Protein AF-A0A8J4GNX5-F1 (afdb_monomer_lite)

InterPro domains:
  IPR041588 Integrase zinc-binding domain [PF17921] (30-84)
  IPR052160 Gypsy Retrotransposon Integrase-like [PTHR47266] (32-100)

Organism: NCBI:txid1737510

Foldseek 3Di:
DDWDDDPVQWTADPPDDRQTAHEDPPDLVVLLVLLCCLQVPPVNQRDDLVSSLVSNVSHYDDDCNSVSNVVNLVPDPVNVVPPPDPDDPPPDDDDDDDDDD

pLDDT: mean 80.49, std 14.58, range [49.44, 96.69]

Structure (mmCIF, N/CA/C/O backbone):
data_AF-A0A8J4GNX5-F1
#
_entry.id   AF-A0A8J4GNX5-F1
#
loop_
_atom_site.group_PDB
_atom_site.id
_atom_site.type_symbol
_atom_site.label_atom_id
_atom_site.label_alt_id
_atom_site.label_comp_id
_atom_site.label_asym_id
_atom_site.label_entity_id
_atom_site.label_seq_id
_atom_site.pdbx_PDB_ins_code
_atom_site.Cartn_x
_atom_site.Cartn_y
_atom_site.Cartn_z
_atom_site.occupancy
_atom_site.B_iso_or_equiv
_atom_site.auth_seq_id
_atom_site.auth_comp_id
_atom_site.auth_asym_id
_atom_site.auth_atom_id
_atom_site.pdbx_PDB_model_num
ATOM 1 N N . VAL A 1 1 ? 0.603 -6.957 16.134 1.00 52.47 1 VAL A N 1
ATOM 2 C CA . VAL A 1 1 ? 0.314 -5.554 16.514 1.00 52.47 1 VAL A CA 1
ATOM 3 C C . VAL A 1 1 ? -0.828 -5.606 17.502 1.00 52.47 1 VAL A C 1
ATOM 5 O O . VAL A 1 1 ? -1.902 -6.047 17.112 1.00 52.47 1 VAL A O 1
ATOM 8 N N . ASN A 1 2 ? -0.580 -5.283 18.767 1.00 49.44 2 ASN A N 1
ATOM 9 C CA . ASN A 1 2 ? -1.659 -5.121 19.737 1.00 49.44 2 ASN A CA 1
ATOM 10 C C . ASN A 1 2 ? -2.350 -3.793 19.433 1.00 49.44 2 ASN A C 1
ATOM 12 O O . ASN A 1 2 ? -1.686 -2.769 19.297 1.00 49.44 2 ASN A O 1
ATOM 16 N N . LEU A 1 3 ? -3.666 -3.832 19.261 1.00 55.81 3 LEU A N 1
ATOM 17 C CA . LEU A 1 3 ? -4.489 -2.671 18.956 1.00 55.81 3 LEU A CA 1
ATOM 18 C C . LEU A 1 3 ? -5.428 -2.473 20.144 1.00 55.81 3 LEU A C 1
ATOM 20 O O . LEU A 1 3 ? -6.341 -3.274 20.344 1.00 55.81 3 LEU A O 1
ATOM 24 N N . LYS A 1 4 ? -5.202 -1.439 20.956 1.00 56.81 4 LYS A N 1
ATOM 25 C CA . LYS A 1 4 ? -6.131 -1.085 22.039 1.00 56.81 4 LYS A CA 1
ATOM 26 C C . LYS A 1 4 ? -7.243 -0.217 21.463 1.00 56.81 4 LYS A C 1
ATOM 28 O O . LYS A 1 4 ? -6.972 0.807 20.839 1.00 56.81 4 LYS A O 1
ATOM 33 N N . SER A 1 5 ? -8.489 -0.653 21.627 1.00 56.47 5 SER A N 1
ATOM 34 C CA . SER A 1 5 ? -9.668 0.078 21.162 1.00 56.47 5 SER A CA 1
ATOM 35 C C . SER A 1 5 ? -9.910 1.323 22.019 1.00 56.47 5 SER A C 1
ATOM 37 O O . SER A 1 5 ? -10.024 1.208 23.240 1.00 56.47 5 SER A O 1
ATOM 39 N N . ASN A 1 6 ? -10.052 2.492 21.392 1.00 55.88 6 ASN A N 1
ATOM 40 C CA . ASN A 1 6 ? -10.490 3.728 22.046 1.00 55.88 6 ASN A CA 1
ATOM 41 C C . ASN A 1 6 ? -11.982 3.995 21.734 1.00 55.88 6 ASN A C 1
ATOM 43 O O . ASN A 1 6 ? -12.399 3.776 20.594 1.00 55.88 6 ASN A O 1
ATOM 47 N N . PRO A 1 7 ? -12.786 4.527 22.677 1.00 54.34 7 PRO A N 1
ATOM 48 C CA . PRO A 1 7 ? -14.188 4.912 22.448 1.00 54.34 7 PRO A CA 1
ATOM 49 C C . PRO A 1 7 ? -14.433 5.880 21.272 1.00 54.34 7 PRO A C 1
ATOM 51 O O . PRO A 1 7 ? -15.572 6.031 20.841 1.00 54.34 7 PRO A O 1
ATOM 54 N N . ARG A 1 8 ? -13.394 6.525 20.723 1.00 59.25 8 ARG A N 1
ATOM 55 C CA . ARG A 1 8 ? -13.472 7.373 19.518 1.00 59.25 8 ARG A CA 1
ATOM 56 C C . ARG A 1 8 ? -13.296 6.633 18.179 1.00 59.25 8 ARG A C 1
ATOM 58 O O . ARG A 1 8 ? -13.294 7.286 17.143 1.00 59.25 8 ARG A O 1
ATOM 65 N N . GLY A 1 9 ? -13.136 5.307 18.179 1.00 59.00 9 GLY A N 1
ATOM 66 C CA . GLY A 1 9 ? -12.977 4.507 16.951 1.00 59.00 9 GLY A CA 1
ATOM 67 C C . GLY A 1 9 ? -11.556 4.485 16.369 1.00 59.00 9 GLY A C 1
ATOM 68 O O . GLY A 1 9 ? -11.351 4.011 15.253 1.00 59.00 9 GLY A O 1
ATOM 69 N N . PHE A 1 10 ? -10.571 4.977 17.123 1.00 61.72 10 PHE A N 1
ATOM 70 C CA . PHE A 1 10 ? -9.149 4.903 16.780 1.00 61.72 10 PHE A CA 1
ATOM 71 C C . PHE A 1 10 ? -8.463 3.784 17.566 1.00 61.72 10 PHE A C 1
ATOM 73 O O . PHE A 1 10 ? -8.889 3.444 18.673 1.00 61.72 10 PHE A O 1
ATOM 80 N N . TYR A 1 11 ? -7.375 3.250 17.013 1.00 62.94 11 TYR A N 1
ATOM 81 C CA . TYR A 1 11 ? -6.542 2.253 17.679 1.00 62.94 11 TYR A CA 1
ATOM 82 C C . TYR A 1 11 ? -5.149 2.811 17.938 1.00 62.94 11 TYR A C 1
ATOM 84 O O . TYR A 1 11 ? -4.544 3.424 17.059 1.00 62.94 11 TYR A O 1
ATOM 92 N N . GLU A 1 12 ? -4.659 2.600 19.154 1.00 60.38 12 GLU A N 1
ATOM 93 C CA . GLU A 1 12 ? -3.317 2.995 19.576 1.00 60.38 12 GLU A CA 1
ATOM 94 C C . GLU A 1 12 ? -2.304 1.919 19.169 1.00 60.38 12 GLU A C 1
ATOM 96 O O . GLU A 1 12 ? -2.533 0.724 19.388 1.00 60.38 12 GLU A O 1
ATOM 101 N N . LYS A 1 13 ? -1.194 2.337 18.557 1.00 60.78 13 LYS A N 1
ATOM 102 C CA . LYS A 1 13 ? -0.041 1.468 18.303 1.00 60.78 13 LYS A CA 1
ATOM 103 C C . LYS A 1 13 ? 0.879 1.445 19.522 1.00 60.78 13 LYS A C 1
ATOM 105 O O . LYS A 1 13 ? 1.247 2.498 20.018 1.00 60.78 13 LYS A O 1
ATOM 110 N N . GLU A 1 14 ? 1.320 0.261 19.945 1.00 57.06 14 GLU A N 1
ATOM 111 C CA . GLU A 1 14 ? 2.182 0.093 21.133 1.00 57.06 14 GLU A CA 1
ATOM 112 C C . GLU A 1 14 ? 3.685 0.417 20.923 1.00 57.06 14 GLU A C 1
ATOM 114 O O . GLU A 1 14 ? 4.491 0.152 21.810 1.00 57.06 14 GLU A O 1
ATOM 119 N N . GLU A 1 15 ? 4.104 0.996 19.791 1.00 55.25 15 GLU A N 1
ATOM 120 C CA . GLU A 1 15 ? 5.516 1.350 19.552 1.00 55.25 15 GLU A CA 1
ATOM 121 C C . GLU A 1 15 ? 5.795 2.828 19.871 1.00 55.25 15 GLU A C 1
ATOM 123 O O . GLU A 1 15 ? 5.760 3.677 18.987 1.00 55.25 15 GLU A O 1
ATOM 128 N N . GLY A 1 16 ? 6.085 3.120 21.145 1.00 51.88 16 GLY A N 1
ATOM 129 C CA . GLY A 1 16 ? 6.928 4.243 21.605 1.00 51.88 16 GLY A CA 1
ATOM 130 C C . GLY A 1 16 ? 6.433 5.688 21.437 1.00 51.88 16 GLY A C 1
ATOM 131 O O . GLY A 1 16 ? 6.941 6.575 22.115 1.00 51.88 16 GLY A O 1
ATOM 132 N N . GLU A 1 17 ? 5.432 5.941 20.603 1.00 55.53 17 GLU A N 1
ATOM 133 C CA . GLU A 1 17 ? 4.852 7.261 20.3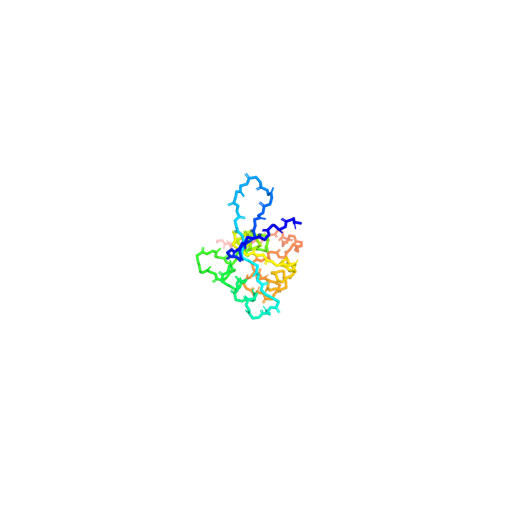49 1.00 55.53 17 GLU A CA 1
ATOM 134 C C . GLU A 1 17 ? 3.342 7.079 20.169 1.00 55.53 17 GLU A C 1
ATOM 136 O O . GLU A 1 17 ? 2.930 6.214 19.394 1.00 55.53 17 GLU A O 1
ATOM 141 N N . ASN A 1 18 ? 2.516 7.860 20.882 1.00 55.97 18 ASN A N 1
ATOM 142 C CA . ASN A 1 18 ? 1.041 7.814 20.867 1.00 55.97 18 ASN A CA 1
ATOM 143 C C . ASN A 1 18 ? 0.462 8.050 19.456 1.00 55.97 18 ASN A C 1
ATOM 145 O O . ASN A 1 18 ? -0.087 9.112 19.152 1.00 55.97 18 ASN A O 1
ATOM 149 N N . THR A 1 19 ? 0.582 7.061 18.576 1.00 64.62 19 THR A N 1
ATOM 150 C CA . THR A 1 19 ? 0.215 7.169 17.169 1.00 64.62 19 THR A CA 1
ATOM 151 C C . THR A 1 19 ? -1.094 6.426 16.965 1.00 64.62 19 THR A C 1
ATOM 153 O O . THR A 1 19 ? -1.149 5.194 16.990 1.00 64.62 19 THR A O 1
ATOM 156 N N . TYR A 1 20 ? -2.166 7.192 16.786 1.00 76.31 20 TYR A N 1
ATOM 157 C CA . TYR A 1 20 ? -3.496 6.669 16.502 1.00 76.31 20 TYR A CA 1
ATOM 158 C C . TYR A 1 20 ? -3.599 6.227 15.041 1.00 76.31 20 TYR A C 1
ATOM 160 O O . TYR A 1 20 ? -3.082 6.888 14.141 1.00 76.31 20 TYR A O 1
ATOM 168 N N . CYS A 1 21 ? -4.300 5.125 14.788 1.00 81.56 21 CYS A N 1
ATOM 169 C CA . CYS A 1 21 ? -4.637 4.673 13.442 1.00 81.56 21 CYS A CA 1
ATOM 170 C C . CYS A 1 21 ? -6.130 4.379 13.308 1.00 81.56 21 CYS A C 1
ATOM 172 O O . CYS A 1 21 ? -6.781 3.888 14.231 1.00 81.56 21 CYS A O 1
ATOM 174 N N . ILE A 1 22 ? -6.656 4.672 12.124 1.00 88.69 22 ILE A N 1
ATOM 175 C CA . ILE A 1 22 ? -8.018 4.370 11.703 1.00 88.69 22 ILE A CA 1
ATOM 176 C C . ILE A 1 22 ? -8.027 2.950 11.143 1.00 88.69 22 ILE A C 1
ATOM 178 O O . ILE A 1 22 ? -7.270 2.632 10.221 1.00 88.69 22 ILE A O 1
ATOM 182 N N . VAL A 1 23 ? -8.887 2.091 11.688 1.00 89.88 23 VAL A N 1
ATOM 183 C CA . VAL A 1 23 ? -9.081 0.753 11.126 1.00 89.88 23 VAL A CA 1
ATOM 184 C C . VAL A 1 23 ? -10.004 0.842 9.931 1.00 89.88 23 VAL A C 1
ATOM 186 O O . VAL A 1 23 ? -11.114 1.363 10.012 1.00 89.88 23 VAL A O 1
ATOM 189 N N . VAL A 1 24 ? -9.516 0.327 8.811 1.00 89.81 24 VAL A N 1
ATOM 190 C CA . VAL A 1 24 ? -10.261 0.320 7.560 1.00 89.81 24 VAL A CA 1
ATOM 191 C C . VAL A 1 24 ? -11.134 -0.938 7.528 1.00 89.81 24 VAL A C 1
ATOM 193 O O . VAL A 1 24 ? -10.604 -2.039 7.722 1.00 89.81 24 VAL A O 1
ATOM 196 N N . PRO A 1 25 ? -12.454 -0.812 7.293 1.00 90.25 25 PRO A N 1
ATOM 197 C CA . PRO A 1 25 ? -13.333 -1.957 7.076 1.00 90.25 25 PRO A CA 1
ATOM 198 C C . PRO A 1 25 ? -12.829 -2.860 5.948 1.00 90.25 25 PRO A C 1
ATOM 200 O O . PRO A 1 25 ? -12.025 -2.453 5.105 1.00 90.25 25 PRO A O 1
ATOM 203 N N . ASN A 1 26 ? -13.326 -4.096 5.888 1.00 91.38 26 ASN A N 1
ATOM 204 C CA . ASN A 1 26 ? -12.986 -5.009 4.800 1.00 91.38 26 ASN A CA 1
ATOM 205 C C . ASN A 1 26 ? -13.743 -4.671 3.501 1.00 91.38 26 ASN A C 1
ATOM 207 O O . ASN A 1 26 ? -14.482 -5.494 2.973 1.00 91.38 26 ASN A O 1
ATOM 211 N N . ASP A 1 27 ? -13.555 -3.447 3.013 1.00 94.81 27 ASP A N 1
ATOM 212 C CA . ASP A 1 27 ? -14.110 -2.933 1.768 1.00 94.81 27 ASP A CA 1
ATOM 213 C C . ASP A 1 27 ? -12.966 -2.715 0.755 1.00 94.81 27 ASP A C 1
ATOM 215 O O . ASP A 1 27 ? -12.088 -1.870 0.985 1.00 94.81 27 ASP A O 1
ATOM 219 N N . PRO A 1 28 ? -12.937 -3.468 -0.361 1.00 93.88 28 PRO A N 1
ATOM 220 C CA . PRO A 1 28 ? -11.893 -3.340 -1.375 1.00 93.88 28 PRO A CA 1
ATOM 221 C C . PRO A 1 28 ? -11.817 -1.950 -2.016 1.00 93.88 28 PRO A C 1
ATOM 223 O O . PRO A 1 28 ? -10.725 -1.500 -2.362 1.00 93.88 28 PRO A O 1
ATOM 226 N N . MET A 1 29 ? -12.946 -1.255 -2.169 1.00 95.94 29 MET A N 1
ATOM 227 C CA . MET A 1 29 ? -12.990 0.066 -2.796 1.00 95.94 29 MET A CA 1
ATOM 228 C C . MET A 1 29 ? -12.340 1.114 -1.899 1.00 95.94 29 MET A C 1
ATOM 230 O O . MET A 1 29 ? -11.523 1.900 -2.378 1.00 95.94 29 MET A O 1
ATOM 234 N N . ILE A 1 30 ? -12.629 1.075 -0.595 1.00 95.38 30 ILE A N 1
ATOM 235 C CA . ILE A 1 30 ? -12.010 1.983 0.381 1.00 95.38 30 ILE A CA 1
ATOM 236 C C . ILE A 1 30 ? -10.501 1.736 0.458 1.00 95.38 30 ILE A C 1
ATOM 238 O O . ILE A 1 30 ? -9.713 2.679 0.373 1.00 95.38 30 ILE A O 1
ATOM 242 N N . LYS A 1 31 ? -10.082 0.469 0.578 1.00 95.69 31 LYS A N 1
ATOM 243 C CA . LYS A 1 31 ? -8.656 0.106 0.610 1.00 95.69 31 LYS A CA 1
ATOM 244 C C . LYS A 1 31 ? -7.934 0.591 -0.645 1.00 95.69 31 LYS A C 1
ATOM 246 O O . LYS A 1 31 ? -6.884 1.221 -0.539 1.00 95.69 31 LYS A O 1
ATOM 251 N N . ARG A 1 32 ? -8.514 0.350 -1.825 1.00 95.44 32 ARG A N 1
ATOM 252 C CA . ARG A 1 32 ? -7.929 0.761 -3.106 1.00 95.44 32 ARG A CA 1
ATOM 253 C C . ARG A 1 32 ? -7.802 2.276 -3.222 1.00 95.44 32 ARG A C 1
ATOM 255 O O . ARG A 1 32 ? -6.765 2.742 -3.675 1.00 95.44 32 ARG A O 1
ATOM 262 N N . GLU A 1 33 ? -8.797 3.036 -2.774 1.00 95.00 33 GLU A N 1
ATOM 263 C CA . GLU A 1 33 ? -8.742 4.502 -2.778 1.00 95.00 33 GLU A CA 1
ATOM 264 C C . GLU A 1 33 ? -7.624 5.038 -1.868 1.00 95.00 33 GLU A C 1
ATOM 266 O O . GLU A 1 33 ? -6.871 5.930 -2.260 1.00 95.00 33 GLU A O 1
ATOM 271 N N . ILE A 1 34 ? -7.456 4.459 -0.673 1.00 94.94 34 ILE A N 1
ATOM 272 C CA . ILE A 1 34 ? -6.370 4.828 0.252 1.00 94.94 34 ILE A CA 1
ATOM 273 C C . ILE A 1 34 ? -5.000 4.554 -0.379 1.00 94.94 34 ILE A C 1
ATOM 275 O O . ILE A 1 34 ? -4.100 5.398 -0.302 1.00 94.94 34 ILE A O 1
ATOM 279 N N . ILE A 1 35 ? -4.838 3.392 -1.019 1.00 95.50 35 ILE A N 1
ATOM 280 C CA . ILE A 1 35 ? -3.595 3.033 -1.708 1.00 95.50 35 ILE A CA 1
ATOM 281 C C . ILE A 1 35 ? -3.357 3.981 -2.887 1.00 95.50 35 ILE A C 1
ATOM 283 O O . ILE A 1 35 ? -2.273 4.551 -2.990 1.00 95.50 35 ILE A O 1
ATOM 287 N N . HIS A 1 36 ? -4.372 4.214 -3.725 1.00 94.06 36 HIS A N 1
ATOM 288 C CA . HIS A 1 36 ? -4.289 5.102 -4.882 1.00 94.06 36 HIS A CA 1
ATOM 289 C C . HIS A 1 36 ? -3.845 6.508 -4.481 1.00 94.06 36 HIS A C 1
ATOM 291 O O . HIS A 1 36 ? -2.921 7.029 -5.096 1.00 94.06 36 HIS A O 1
ATOM 297 N N . ARG A 1 37 ? -4.427 7.102 -3.432 1.00 92.31 37 ARG A N 1
ATOM 298 C CA . ARG A 1 37 ? -4.022 8.433 -2.942 1.00 92.31 37 ARG A CA 1
ATOM 299 C C . ARG A 1 37 ? -2.600 8.462 -2.401 1.00 92.31 37 ARG A C 1
ATOM 301 O O . ARG A 1 37 ? -1.886 9.428 -2.618 1.00 92.31 37 ARG A O 1
ATOM 308 N N . SER A 1 38 ? -2.188 7.407 -1.705 1.00 92.19 38 SER A N 1
ATOM 309 C CA . SER A 1 38 ? -0.847 7.333 -1.110 1.00 92.19 38 SER A CA 1
ATOM 310 C C . SER A 1 38 ? 0.246 7.066 -2.150 1.00 92.19 38 SER A C 1
ATOM 312 O O . SER A 1 38 ? 1.413 7.368 -1.914 1.00 92.19 38 SER A O 1
ATOM 314 N N . HIS A 1 39 ? -0.131 6.478 -3.286 1.00 92.88 39 HIS A N 1
ATOM 315 C CA . HIS A 1 39 ? 0.774 6.067 -4.352 1.00 92.88 39 HIS A CA 1
ATOM 316 C C . HIS A 1 39 ? 0.797 7.035 -5.545 1.00 92.88 39 HIS A C 1
ATOM 318 O O . HIS A 1 39 ? 1.847 7.299 -6.116 1.00 92.88 39 HIS A O 1
ATOM 324 N N . SER A 1 40 ? -0.354 7.567 -5.939 1.00 87.31 40 SER A N 1
ATOM 325 C CA . SER A 1 40 ? -0.526 8.333 -7.184 1.00 87.31 40 SER A CA 1
ATOM 326 C C . SER A 1 40 ? -0.558 9.841 -6.937 1.00 87.31 40 SER A C 1
ATOM 328 O O . SER A 1 40 ? -0.982 10.600 -7.805 1.00 87.31 40 SER A O 1
ATOM 330 N N . ASP A 1 41 ? -0.143 10.285 -5.748 1.00 80.19 41 ASP A N 1
ATOM 331 C CA . ASP A 1 41 ? -0.007 11.705 -5.456 1.00 80.19 41 ASP A CA 1
ATOM 332 C C . ASP A 1 41 ? 1.058 12.324 -6.392 1.00 80.19 41 ASP A C 1
ATOM 334 O O . ASP A 1 41 ? 2.200 11.840 -6.419 1.00 80.19 41 ASP A O 1
ATOM 338 N N . PRO A 1 42 ? 0.714 13.372 -7.172 1.00 73.12 42 PRO A N 1
ATOM 339 C CA . PRO A 1 42 ? 1.628 13.981 -8.139 1.00 73.12 42 PRO A CA 1
ATOM 340 C C . PRO A 1 42 ? 2.937 14.487 -7.526 1.00 73.12 42 PRO A C 1
ATOM 342 O O . PRO A 1 42 ? 3.948 14.559 -8.222 1.00 73.12 42 PRO A O 1
ATOM 345 N N . LEU A 1 43 ? 2.931 14.833 -6.235 1.00 73.56 43 LEU A N 1
ATOM 346 C CA . LEU A 1 43 ? 4.096 15.321 -5.506 1.00 73.56 43 LEU A CA 1
ATOM 347 C C . LEU A 1 43 ? 4.916 14.174 -4.894 1.00 73.56 43 LEU A C 1
ATOM 349 O O . LEU A 1 43 ? 6.133 1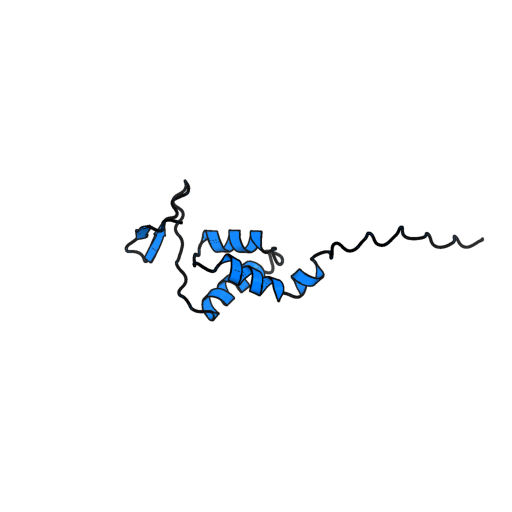4.295 -4.758 1.00 73.56 43 LEU A O 1
ATOM 353 N N . ALA A 1 44 ? 4.278 13.053 -4.539 1.00 70.25 44 ALA A N 1
ATOM 354 C CA . ALA A 1 44 ? 4.955 11.884 -3.966 1.00 70.25 44 ALA A CA 1
ATOM 355 C C . ALA A 1 44 ? 5.693 11.020 -5.004 1.00 70.25 44 ALA A C 1
ATOM 357 O O . ALA A 1 44 ? 6.589 10.260 -4.628 1.00 70.25 44 ALA A O 1
ATOM 358 N N . GLY A 1 45 ? 5.333 11.133 -6.288 1.00 78.62 45 GLY A N 1
ATOM 359 C CA . GLY A 1 45 ? 6.099 10.572 -7.403 1.00 78.62 45 GLY A CA 1
ATOM 360 C C . GLY A 1 45 ? 6.135 9.043 -7.451 1.00 78.62 45 GLY A C 1
ATOM 361 O O . GLY A 1 45 ? 7.217 8.471 -7.565 1.00 78.62 45 GLY A O 1
ATOM 362 N N . HIS A 1 46 ? 4.973 8.380 -7.367 1.00 85.31 46 HIS A N 1
ATOM 363 C CA . HIS A 1 46 ? 4.854 6.913 -7.434 1.00 85.31 46 HIS A CA 1
ATOM 364 C C . HIS A 1 46 ? 5.831 6.177 -6.496 1.00 85.31 46 HIS A C 1
ATOM 366 O O . HIS A 1 46 ? 6.683 5.404 -6.954 1.00 85.31 46 HIS A O 1
ATOM 372 N N . PRO A 1 47 ? 5.745 6.400 -5.168 1.00 87.38 47 PRO A N 1
ATOM 373 C CA . PRO A 1 47 ? 6.626 5.746 -4.218 1.00 87.38 47 PRO A CA 1
ATOM 374 C C . PRO A 1 47 ? 6.541 4.222 -4.350 1.00 87.38 47 PRO A C 1
ATOM 376 O O . PRO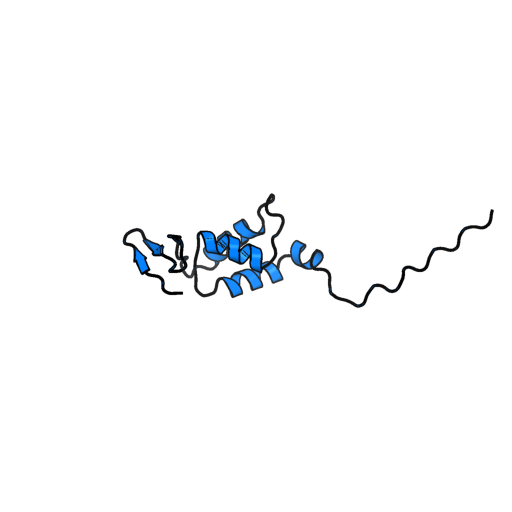 A 1 47 ? 5.472 3.644 -4.556 1.00 87.38 47 PRO A O 1
ATOM 379 N N . GLY A 1 48 ? 7.685 3.557 -4.182 1.00 88.94 48 GLY A N 1
ATOM 380 C CA . GLY A 1 48 ? 7.749 2.098 -4.168 1.00 88.94 48 GLY A CA 1
ATOM 381 C C . GLY A 1 48 ? 6.927 1.473 -3.031 1.00 88.94 48 GLY A C 1
ATOM 382 O O . GLY A 1 48 ? 6.411 2.160 -2.144 1.00 88.94 48 GLY A O 1
ATOM 383 N N . ARG A 1 49 ? 6.841 0.138 -3.037 1.00 92.25 49 ARG A N 1
ATOM 384 C CA . ARG A 1 49 ? 6.016 -0.655 -2.107 1.00 92.25 49 ARG A CA 1
ATOM 385 C C . ARG A 1 49 ? 6.205 -0.278 -0.645 1.00 92.25 49 ARG A C 1
ATOM 387 O O . ARG A 1 49 ? 5.237 0.070 0.023 1.00 92.25 49 ARG A O 1
ATOM 394 N N . ASP A 1 50 ? 7.436 -0.339 -0.151 1.00 91.62 50 ASP A N 1
ATOM 395 C CA . ASP A 1 50 ? 7.686 -0.174 1.281 1.00 91.62 50 ASP A CA 1
ATOM 396 C C . ASP A 1 50 ? 7.384 1.265 1.735 1.00 91.62 50 ASP A C 1
ATOM 398 O O . ASP A 1 50 ? 6.676 1.460 2.719 1.00 91.62 50 ASP A O 1
ATOM 402 N N . ARG A 1 51 ? 7.740 2.273 0.925 1.00 91.94 51 ARG A N 1
ATOM 403 C CA . ARG A 1 51 ? 7.404 3.677 1.210 1.00 91.94 51 ARG A CA 1
ATOM 404 C C . ARG A 1 51 ? 5.898 3.947 1.183 1.00 91.94 51 ARG A C 1
ATOM 406 O O . ARG A 1 51 ? 5.406 4.709 2.010 1.00 91.94 51 ARG A O 1
ATOM 413 N N . THR A 1 52 ? 5.160 3.315 0.271 1.00 93.94 52 THR A N 1
ATOM 414 C CA . THR A 1 52 ? 3.690 3.411 0.233 1.00 93.94 52 THR A CA 1
ATOM 415 C C . THR A 1 52 ? 3.070 2.800 1.494 1.00 93.94 52 THR A C 1
ATOM 417 O O . THR A 1 52 ? 2.187 3.403 2.101 1.00 93.94 52 THR A O 1
ATOM 420 N N . ILE A 1 53 ? 3.574 1.645 1.945 1.00 94.06 53 ILE A N 1
ATOM 421 C CA . ILE A 1 53 ? 3.147 1.010 3.201 1.00 94.06 53 ILE A CA 1
ATOM 422 C C . ILE A 1 53 ? 3.419 1.934 4.396 1.00 94.06 53 ILE A C 1
ATOM 424 O O . ILE A 1 53 ? 2.535 2.104 5.236 1.00 94.06 53 ILE A O 1
ATOM 428 N N . ASP A 1 54 ? 4.601 2.548 4.472 1.00 91.50 54 ASP A N 1
ATOM 429 C CA . ASP A 1 54 ? 4.955 3.468 5.558 1.00 91.50 54 ASP A CA 1
ATOM 430 C C . ASP A 1 54 ? 4.057 4.706 5.593 1.00 91.50 54 ASP A C 1
ATOM 432 O O . ASP A 1 54 ? 3.655 5.140 6.672 1.00 91.50 54 ASP A O 1
ATOM 436 N N . LEU A 1 55 ? 3.701 5.258 4.430 1.00 91.62 55 LEU A N 1
ATOM 437 C CA . LEU A 1 55 ? 2.772 6.386 4.333 1.00 91.62 55 LEU A CA 1
ATOM 438 C C . LEU A 1 55 ? 1.383 6.007 4.847 1.00 91.62 55 LEU A C 1
ATOM 440 O O . LEU A 1 55 ? 0.850 6.692 5.718 1.00 91.62 55 LEU A O 1
ATOM 444 N N . ILE A 1 56 ? 0.830 4.888 4.375 1.00 92.75 56 ILE A N 1
ATOM 445 C CA . ILE A 1 56 ? -0.504 4.432 4.785 1.00 92.75 56 ILE A CA 1
ATOM 446 C C . ILE A 1 56 ? -0.528 4.118 6.280 1.00 92.75 56 ILE A C 1
ATOM 448 O O . ILE A 1 56 ? -1.453 4.524 6.986 1.00 92.75 56 ILE A O 1
ATOM 452 N N . ARG A 1 57 ? 0.514 3.450 6.790 1.00 89.88 57 ARG A N 1
ATOM 453 C CA . ARG A 1 57 ? 0.611 3.077 8.202 1.00 89.88 57 ARG A CA 1
ATOM 454 C C . ARG A 1 57 ? 0.551 4.275 9.131 1.00 89.88 57 ARG A C 1
ATOM 456 O O . ARG A 1 57 ? 0.148 4.074 10.266 1.00 89.88 57 ARG A O 1
ATOM 463 N N . ARG A 1 58 ? 0.926 5.488 8.726 1.00 88.19 58 ARG A N 1
ATOM 464 C CA . ARG A 1 58 ? 0.856 6.667 9.612 1.00 88.19 58 ARG A CA 1
ATOM 465 C C . ARG A 1 58 ? -0.564 6.971 10.086 1.00 88.19 58 ARG A C 1
ATOM 467 O O . ARG A 1 58 ? -0.720 7.525 11.166 1.00 88.19 58 ARG A O 1
ATOM 474 N N . THR A 1 59 ? -1.575 6.594 9.306 1.00 88.88 59 THR A N 1
ATOM 475 C CA . THR A 1 59 ? -2.968 6.985 9.562 1.00 88.88 59 THR A CA 1
ATOM 476 C C . THR A 1 59 ? -3.932 5.807 9.545 1.00 88.88 59 THR A C 1
ATOM 478 O O . THR A 1 59 ? -4.926 5.836 10.265 1.00 88.88 59 THR A O 1
ATOM 481 N N . PHE A 1 60 ? -3.652 4.758 8.772 1.00 91.31 60 PHE A N 1
ATOM 482 C CA . PHE A 1 60 ? -4.570 3.647 8.549 1.00 91.31 60 PHE A CA 1
ATOM 483 C C . PHE A 1 60 ? -3.961 2.298 8.919 1.00 91.31 60 PHE A C 1
ATOM 485 O O . PHE A 1 60 ? -2.747 2.084 8.859 1.00 91.31 60 PHE A O 1
ATOM 492 N N . TRP A 1 61 ? -4.833 1.353 9.262 1.00 90.31 61 TRP A N 1
ATOM 493 C CA . TRP A 1 61 ? -4.453 -0.030 9.506 1.00 90.31 61 TRP A CA 1
ATOM 494 C C . TRP A 1 61 ? -5.524 -1.011 9.025 1.00 90.31 61 TRP A C 1
ATOM 496 O O . TRP A 1 61 ? -6.720 -0.784 9.206 1.00 90.31 61 TRP A O 1
ATOM 506 N N . TRP A 1 62 ? -5.081 -2.127 8.445 1.00 93.38 62 TRP A N 1
ATOM 507 C CA . TRP A 1 62 ? -5.876 -3.337 8.230 1.00 93.38 62 TRP A CA 1
ATOM 508 C C . TRP A 1 62 ? -4.946 -4.559 8.080 1.00 93.38 62 TRP A C 1
ATOM 510 O O . TRP A 1 62 ? -3.759 -4.381 7.783 1.00 93.38 62 TRP A O 1
ATOM 520 N N . PRO A 1 63 ? -5.436 -5.803 8.268 1.00 90.75 63 PRO A N 1
ATOM 521 C CA . PRO A 1 63 ? -4.575 -6.991 8.333 1.00 90.75 63 PRO A CA 1
ATOM 522 C C . PRO A 1 63 ? -3.776 -7.280 7.053 1.00 90.75 63 PRO A C 1
ATOM 524 O O . PRO A 1 63 ? -2.617 -7.681 7.123 1.00 90.75 63 PRO A O 1
ATOM 527 N N . THR A 1 6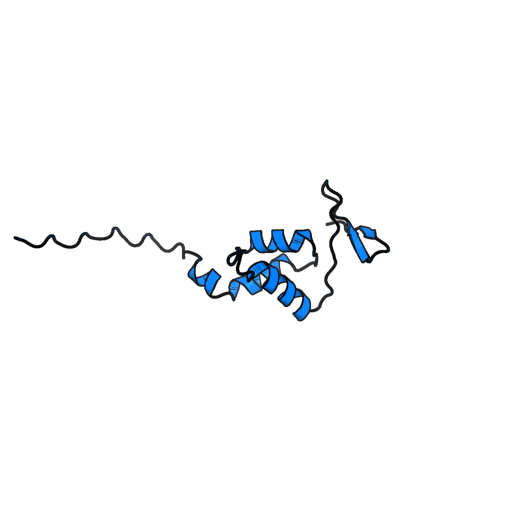4 ? -4.380 -7.057 5.884 1.00 94.88 64 THR A N 1
ATOM 528 C CA . THR A 1 64 ? -3.814 -7.389 4.565 1.00 94.88 64 THR A CA 1
ATOM 529 C C . THR A 1 64 ? -3.072 -6.230 3.896 1.00 94.88 64 THR A C 1
ATOM 531 O O . THR A 1 64 ? -2.704 -6.348 2.733 1.00 94.88 64 THR A O 1
ATOM 534 N N . LEU A 1 65 ? -2.787 -5.133 4.616 1.00 93.81 65 LEU A N 1
ATOM 535 C CA . LEU A 1 65 ? -2.203 -3.900 4.061 1.00 93.81 65 LEU A CA 1
ATOM 536 C C . LEU A 1 65 ? -1.012 -4.138 3.130 1.00 93.81 65 LEU A C 1
ATOM 538 O O . LEU A 1 65 ? -0.973 -3.603 2.027 1.00 93.81 65 LEU A O 1
ATOM 542 N N . ARG A 1 66 ? -0.038 -4.943 3.565 1.00 94.88 66 ARG A N 1
ATOM 543 C CA . ARG A 1 66 ? 1.159 -5.221 2.762 1.00 94.88 66 ARG A CA 1
ATOM 544 C C . ARG A 1 66 ? 0.814 -5.931 1.449 1.00 94.88 66 ARG A C 1
ATOM 546 O O . ARG A 1 66 ? 1.353 -5.541 0.421 1.00 94.88 66 ARG A O 1
ATOM 553 N N . ALA A 1 67 ? -0.058 -6.938 1.499 1.00 96.25 67 ALA A N 1
ATOM 554 C CA . ALA A 1 67 ? -0.456 -7.705 0.321 1.00 96.25 67 ALA A CA 1
ATOM 555 C C . ALA A 1 67 ? -1.263 -6.840 -0.657 1.00 96.25 67 ALA A C 1
ATOM 557 O O . ALA A 1 67 ? -0.969 -6.833 -1.846 1.00 96.25 67 ALA A O 1
ATOM 558 N N . ASP A 1 68 ? -2.202 -6.041 -0.141 1.00 96.69 68 ASP A N 1
ATOM 559 C CA . ASP A 1 68 ? -3.048 -5.167 -0.961 1.00 96.69 68 ASP A CA 1
ATOM 560 C C . ASP A 1 68 ? -2.217 -4.076 -1.669 1.00 96.69 68 ASP A C 1
ATOM 562 O O . ASP A 1 68 ? -2.440 -3.775 -2.840 1.00 96.69 68 ASP A O 1
ATOM 566 N N . VAL A 1 69 ? -1.217 -3.498 -0.987 1.00 96.19 69 VAL A N 1
ATOM 567 C CA . VAL A 1 69 ? -0.298 -2.513 -1.590 1.00 96.19 69 VAL A CA 1
ATOM 568 C C . VAL A 1 69 ? 0.615 -3.155 -2.635 1.00 96.19 69 VAL A C 1
ATOM 570 O O . VAL A 1 69 ? 0.892 -2.550 -3.670 1.00 96.19 69 VAL A O 1
ATOM 573 N N . GLU A 1 70 ? 1.114 -4.360 -2.365 1.00 95.31 70 GLU A N 1
ATOM 574 C CA . GLU A 1 70 ? 1.966 -5.095 -3.298 1.00 95.31 70 GLU A CA 1
ATOM 575 C C . GLU A 1 70 ? 1.226 -5.448 -4.587 1.00 95.31 70 GLU A C 1
ATOM 577 O O . GLU A 1 70 ? 1.746 -5.171 -5.669 1.00 95.31 70 GLU A O 1
ATOM 582 N N . ASP A 1 71 ? 0.002 -5.966 -4.471 1.00 95.88 71 ASP A N 1
ATOM 583 C CA . ASP A 1 71 ? -0.863 -6.251 -5.614 1.00 95.88 71 ASP A CA 1
ATOM 584 C C . ASP A 1 71 ? -1.126 -4.982 -6.436 1.00 95.88 71 ASP A C 1
ATOM 586 O O . ASP A 1 71 ? -0.869 -4.953 -7.641 1.00 95.88 71 ASP A O 1
ATOM 590 N N . TYR A 1 72 ? -1.501 -3.883 -5.776 1.00 95.31 72 TYR A N 1
ATOM 591 C CA . TYR A 1 72 ? -1.758 -2.609 -6.444 1.00 95.31 72 TYR A CA 1
ATOM 592 C C . TYR A 1 72 ? -0.541 -2.087 -7.227 1.00 95.31 72 TYR A C 1
ATOM 594 O O . TYR A 1 72 ? -0.651 -1.708 -8.393 1.00 95.31 72 TYR A O 1
ATOM 602 N N . ILE A 1 73 ? 0.643 -2.069 -6.606 1.00 92.94 73 ILE A N 1
ATOM 603 C CA . ILE A 1 73 ? 1.861 -1.539 -7.242 1.00 92.94 73 ILE A CA 1
ATOM 604 C C . ILE A 1 73 ? 2.369 -2.478 -8.340 1.00 92.94 73 ILE A C 1
ATOM 606 O O . ILE A 1 73 ? 2.940 -2.007 -9.327 1.00 92.94 73 ILE A O 1
ATOM 610 N N . SER A 1 74 ? 2.140 -3.790 -8.219 1.00 92.38 74 SER A N 1
ATOM 611 C CA . SER A 1 74 ? 2.470 -4.751 -9.280 1.00 92.38 74 SER A CA 1
ATOM 612 C C . SER A 1 74 ? 1.735 -4.445 -10.592 1.00 92.38 74 SER A C 1
ATOM 614 O O . SER A 1 74 ? 2.283 -4.666 -11.669 1.00 92.38 74 SER A O 1
ATOM 616 N N . GLN A 1 75 ? 0.547 -3.840 -10.498 1.00 92.25 75 GLN A N 1
ATOM 617 C CA . GLN A 1 75 ? -0.292 -3.442 -11.629 1.00 92.25 75 GLN A CA 1
ATO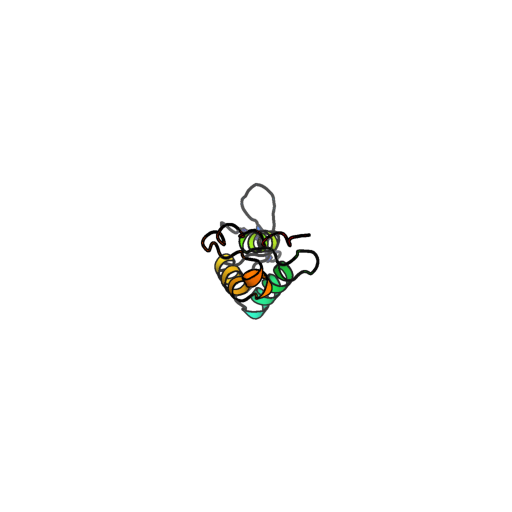M 618 C C . GLN A 1 75 ? -0.024 -1.998 -12.106 1.00 92.25 75 GLN A C 1
ATOM 620 O O . GLN A 1 75 ? -0.604 -1.553 -13.096 1.00 92.25 75 GLN A O 1
ATOM 625 N N . CYS A 1 76 ? 0.855 -1.245 -11.435 1.00 91.56 76 CYS A N 1
ATOM 626 C CA . CYS A 1 76 ? 1.158 0.142 -11.787 1.00 91.56 76 CYS A CA 1
ATOM 627 C C . CYS A 1 76 ? 2.213 0.240 -12.905 1.00 91.56 76 CYS A C 1
ATOM 629 O O . CYS A 1 76 ? 3.398 -0.004 -12.674 1.00 91.56 76 CYS A O 1
ATOM 631 N N . ASP A 1 77 ? 1.797 0.660 -14.103 1.00 89.31 77 ASP A N 1
ATOM 632 C CA . ASP A 1 77 ? 2.660 0.780 -15.291 1.00 89.31 77 ASP A CA 1
ATOM 633 C C . ASP A 1 77 ? 3.883 1.692 -15.075 1.00 89.31 77 ASP A C 1
ATOM 635 O O . ASP A 1 77 ? 5.002 1.300 -15.408 1.00 89.31 77 ASP A O 1
ATOM 639 N N . SER A 1 78 ? 3.718 2.864 -14.450 1.00 87.75 78 SER A N 1
ATOM 640 C CA . SER A 1 78 ? 4.833 3.791 -14.199 1.00 87.75 78 SER A CA 1
ATOM 641 C C . SER A 1 78 ? 5.892 3.176 -13.279 1.00 87.75 78 SER A C 1
ATOM 643 O O . SER A 1 78 ? 7.091 3.280 -13.551 1.00 87.75 78 SER A O 1
ATOM 645 N N . CYS A 1 79 ? 5.467 2.459 -12.235 1.00 89.00 79 CYS A N 1
ATOM 646 C CA . CYS A 1 79 ? 6.373 1.712 -11.369 1.00 89.00 79 CYS A CA 1
ATOM 647 C C . CYS A 1 79 ? 7.056 0.560 -12.093 1.00 89.00 79 CYS A C 1
ATOM 649 O O . CYS A 1 79 ? 8.257 0.378 -11.908 1.00 89.00 79 CYS A O 1
ATOM 651 N N . GLN A 1 80 ? 6.328 -0.207 -12.910 1.00 88.50 80 GLN A N 1
ATOM 652 C CA . GLN A 1 80 ? 6.922 -1.323 -13.647 1.00 88.50 80 GLN A CA 1
ATOM 653 C C . GLN A 1 80 ? 7.955 -0.846 -14.674 1.00 88.50 80 GLN A C 1
ATOM 655 O O . GLN A 1 80 ? 8.992 -1.484 -14.822 1.00 88.50 80 GLN A O 1
ATOM 660 N N . ARG A 1 81 ? 7.729 0.302 -15.328 1.00 85.81 81 ARG A N 1
ATOM 661 C CA . ARG A 1 81 ? 8.701 0.902 -16.259 1.00 85.81 81 ARG A CA 1
ATOM 662 C C . ARG A 1 81 ? 9.944 1.440 -15.561 1.00 85.81 81 ARG A C 1
ATOM 664 O O . ARG A 1 81 ? 11.041 1.316 -16.095 1.00 85.81 81 ARG A O 1
ATOM 671 N N . ASN A 1 82 ? 9.777 2.061 -14.393 1.00 81.06 82 ASN A N 1
ATOM 672 C CA . ASN A 1 82 ? 10.891 2.677 -13.672 1.00 81.06 82 ASN A CA 1
ATOM 673 C C . ASN A 1 82 ? 11.691 1.672 -12.832 1.00 81.06 82 ASN A C 1
ATOM 675 O O . ASN A 1 82 ? 12.834 1.930 -12.456 1.00 81.06 82 ASN A O 1
ATOM 679 N N . LYS A 1 83 ? 11.100 0.515 -12.519 1.00 75.75 83 LYS A N 1
ATOM 680 C CA . LYS A 1 83 ? 11.814 -0.585 -11.885 1.00 75.75 83 LYS A CA 1
ATOM 681 C C . LYS A 1 83 ? 12.807 -1.131 -12.903 1.00 75.75 83 LYS A C 1
ATOM 683 O O . LYS A 1 83 ? 12.443 -1.888 -13.797 1.00 75.75 83 LYS A O 1
ATOM 688 N N . SER A 1 84 ? 14.070 -0.739 -12.767 1.00 64.25 84 SER A N 1
ATOM 689 C CA . SER A 1 84 ? 15.151 -1.299 -13.564 1.00 64.25 84 SER A CA 1
ATOM 690 C C . SER A 1 84 ? 15.113 -2.819 -13.430 1.00 64.25 84 SER A C 1
ATOM 692 O O . SER A 1 84 ? 15.318 -3.388 -12.355 1.00 64.25 84 SER A O 1
ATOM 694 N N . THR A 1 85 ? 14.796 -3.501 -14.529 1.00 63.84 85 THR A N 1
ATOM 695 C CA . THR A 1 85 ? 14.994 -4.941 -14.615 1.00 63.84 85 THR A CA 1
ATOM 696 C C . THR A 1 85 ? 16.477 -5.165 -14.382 1.00 63.84 85 THR A C 1
ATOM 698 O O . THR A 1 85 ? 17.290 -4.672 -15.164 1.00 63.84 85 THR A O 1
ATOM 701 N N . GLY A 1 86 ? 16.840 -5.879 -13.315 1.00 56.31 86 GLY A N 1
ATOM 702 C CA . GLY A 1 86 ? 18.200 -6.361 -13.063 1.00 56.31 86 GLY A CA 1
ATOM 703 C C . GLY A 1 86 ? 18.632 -7.404 -14.098 1.00 56.31 86 GLY A C 1
ATOM 704 O O . GLY A 1 86 ? 19.071 -8.494 -13.746 1.00 56.31 86 GLY A O 1
ATOM 705 N N . GLY A 1 87 ? 18.428 -7.111 -15.381 1.00 60.53 87 GLY A N 1
ATOM 706 C CA . GLY A 1 87 ? 19.031 -7.823 -16.485 1.00 60.53 87 GLY A CA 1
ATOM 707 C C . GLY A 1 87 ? 20.523 -7.528 -16.502 1.00 60.53 87 GLY A C 1
ATOM 708 O O . GLY A 1 87 ? 20.965 -6.479 -16.028 1.00 60.53 87 GLY A O 1
ATOM 709 N N . LYS A 1 88 ? 21.289 -8.490 -17.027 1.00 64.88 88 LYS A N 1
ATOM 710 C CA . LYS A 1 88 ? 22.737 -8.385 -17.256 1.00 64.88 88 LYS A CA 1
ATOM 711 C C . LYS A 1 88 ? 23.092 -6.975 -17.740 1.00 64.88 88 LYS A C 1
ATOM 713 O O . LYS A 1 88 ? 22.320 -6.446 -18.545 1.00 64.88 88 LYS A O 1
ATOM 718 N N . PRO A 1 89 ? 24.226 -6.391 -17.301 1.00 65.25 89 PRO A N 1
ATOM 719 C CA . PRO A 1 89 ? 24.661 -5.109 -17.834 1.00 65.25 89 PRO A CA 1
ATOM 720 C C . PRO A 1 89 ? 24.551 -5.182 -19.353 1.00 65.25 89 PRO A C 1
ATOM 722 O O . PRO A 1 89 ? 25.061 -6.130 -19.960 1.00 65.25 89 PRO A O 1
ATOM 725 N N . LEU A 1 90 ? 23.813 -4.234 -19.942 1.00 63.28 90 LEU A N 1
ATOM 726 C CA . LEU A 1 90 ? 23.900 -3.963 -21.370 1.00 63.28 90 LEU A CA 1
ATOM 727 C C . LEU A 1 90 ? 25.403 -3.881 -21.628 1.00 63.28 90 LEU A C 1
ATOM 729 O O . LEU A 1 90 ? 26.070 -3.059 -20.997 1.00 63.28 90 LEU A O 1
ATOM 733 N N . GLY A 1 91 ? 25.953 -4.845 -22.374 1.00 70.12 91 GLY A N 1
ATOM 734 C CA . GLY A 1 91 ? 27.397 -4.957 -22.565 1.00 70.12 91 GLY A CA 1
ATOM 735 C C . GLY A 1 91 ? 27.989 -3.601 -22.946 1.00 70.12 91 GLY A C 1
ATOM 736 O O . GLY A 1 91 ? 27.272 -2.749 -23.470 1.00 70.12 91 GLY A O 1
ATOM 737 N N . LEU A 1 92 ? 29.276 -3.396 -22.641 1.00 74.44 92 LEU A N 1
ATOM 738 C CA . LEU A 1 92 ? 29.984 -2.134 -22.881 1.00 74.44 92 LEU A CA 1
ATOM 739 C C . LEU A 1 92 ? 29.551 -1.523 -24.220 1.00 74.44 92 LEU A C 1
ATOM 741 O O . LEU A 1 92 ? 29.647 -2.182 -25.257 1.00 74.44 92 LEU A O 1
ATOM 745 N N . ALA A 1 93 ? 29.040 -0.290 -24.177 1.00 69.62 93 ALA A N 1
ATOM 746 C CA . ALA A 1 93 ? 28.671 0.442 -25.376 1.00 69.62 93 ALA A CA 1
ATOM 747 C C . ALA A 1 93 ? 29.905 0.515 -26.285 1.00 69.62 93 ALA A C 1
ATOM 749 O O . ALA A 1 93 ? 30.911 1.125 -25.923 1.00 69.62 93 ALA A O 1
ATOM 750 N N . GLN A 1 94 ? 29.849 -0.166 -27.430 1.00 75.94 94 GLN A N 1
ATOM 751 C CA . GLN A 1 94 ? 30.908 -0.101 -28.431 1.00 75.94 94 GLN A CA 1
ATOM 752 C C . GLN A 1 94 ? 30.955 1.343 -28.956 1.00 75.94 94 GLN A C 1
ATOM 754 O O . GLN A 1 94 ? 29.915 1.845 -29.397 1.00 75.94 94 GLN A O 1
ATOM 759 N N . PRO A 1 95 ? 32.104 2.037 -28.890 1.00 79.38 95 PRO A N 1
ATOM 760 C CA . PRO A 1 95 ? 32.217 3.372 -29.454 1.00 79.38 95 PRO A CA 1
ATOM 761 C C . PRO A 1 95 ? 31.970 3.313 -30.964 1.00 79.38 95 PRO A C 1
ATOM 763 O O . PRO A 1 95 ? 32.448 2.407 -31.650 1.00 79.38 95 PRO A O 1
ATOM 766 N N . LEU A 1 96 ? 31.210 4.281 -31.480 1.00 81.06 96 LEU A N 1
ATOM 767 C CA . LEU A 1 96 ? 31.055 4.453 -32.922 1.00 81.06 96 LEU A CA 1
ATOM 768 C C . LEU A 1 96 ? 32.432 4.752 -33.539 1.00 81.06 96 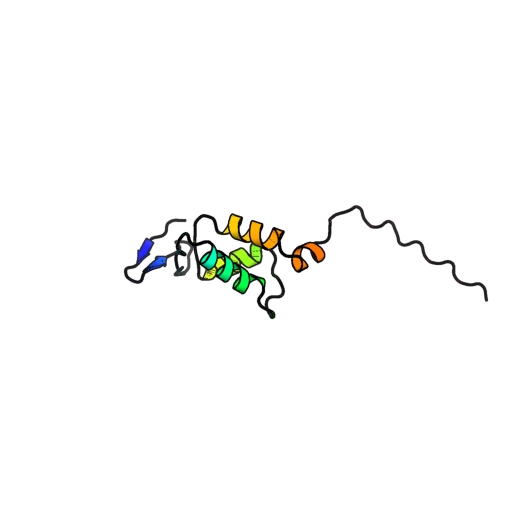LEU A C 1
ATOM 770 O O . LEU A 1 96 ? 33.210 5.491 -32.927 1.00 81.06 96 LEU A O 1
ATOM 774 N N . PRO A 1 97 ? 32.750 4.198 -34.724 1.00 83.19 97 PRO A N 1
ATOM 775 C CA . PRO A 1 97 ? 33.999 4.510 -35.401 1.00 83.19 97 PRO A CA 1
ATOM 776 C C . PRO A 1 97 ? 34.068 6.017 -35.659 1.00 83.19 97 PRO A C 1
ATOM 778 O O . PRO A 1 97 ? 33.111 6.619 -36.151 1.00 83.19 97 PRO A O 1
ATOM 781 N N . VAL A 1 98 ? 35.192 6.629 -35.285 1.00 81.00 98 VAL A N 1
ATOM 782 C CA . VAL A 1 98 ? 35.443 8.047 -35.554 1.00 81.00 98 VAL A CA 1
ATOM 783 C C . VAL A 1 98 ? 35.529 8.219 -37.075 1.00 81.00 98 VAL A C 1
ATOM 785 O O . VAL A 1 98 ? 36.280 7.470 -37.702 1.00 81.00 98 VAL A O 1
ATOM 788 N N . PRO A 1 99 ? 34.765 9.143 -37.685 1.00 79.81 99 PRO A N 1
ATOM 789 C CA . PRO A 1 99 ? 34.856 9.382 -39.119 1.00 79.81 99 PRO A CA 1
ATOM 790 C C . PRO A 1 99 ? 36.253 9.900 -39.476 1.00 79.81 99 PRO A C 1
ATOM 792 O O . PRO A 1 99 ? 36.789 10.773 -38.790 1.00 79.81 99 PRO A O 1
ATOM 795 N N . GLU A 1 100 ? 36.838 9.349 -40.539 1.00 79.75 100 GLU A N 1
ATOM 796 C CA . GLU A 1 100 ? 38.095 9.851 -41.093 1.00 79.75 100 GLU A CA 1
ATOM 797 C C . GLU A 1 100 ? 37.866 11.231 -41.728 1.00 79.75 100 GLU A C 1
ATOM 799 O O . GLU A 1 100 ? 36.841 11.461 -42.378 1.00 79.75 100 GLU A O 1
ATOM 804 N N . MET A 1 101 ? 38.802 12.149 -41.466 1.00 72.44 101 MET A N 1
ATOM 805 C CA . MET A 1 101 ? 38.829 13.506 -42.028 1.00 72.44 101 MET A CA 1
ATOM 806 C C . MET A 1 101 ? 39.388 13.519 -43.446 1.00 72.44 101 MET A C 1
ATOM 808 O O . MET A 1 101 ? 40.350 12.760 -43.699 1.00 72.44 101 MET A O 1
#

Sequence (101 aa):
VNLKSNPRGFYEKEEGENTYCIVVPNDPMIKREIIHRSHSDPLAGHPGRDRTIDLIRRTFWWPTLRADVEDYISQCDSCQRNKSTGGKPLGLAQPLPVPEM

Radius of gyration: 21.05 Å; chains: 1; bounding box: 53×24×64 Å

Secondary structure (DSSP, 8-state):
--EEEPTTSEEEE-SSS--EEEEPPS-HHHHHHHHHHHHS-TTTTS--HHHHHHHHHTTEE-TTHHHHHHHHHHT-HHHHHHS----S-----PPPPPPP-